Protein AF-A0A4Q3VWW4-F1 (afdb_monomer_lite)

Foldseek 3Di:
DLCVVCCPPPCVVPVVLVVVLVVLLVVLLVVLLVLLVPDDPVRSVVVNVVSLVVSLVVNVVSVHDNVVSVVSSVVSVVVSCVPHNVVSVVVVVVVVVVVVVVVVVVVVVVVVVVVVVVPPDDPDVNVVVVVVVVVVVVVVVVVVVVVVVVVVVVD

Structure (mmCIF, N/CA/C/O backbone):
data_AF-A0A4Q3VWW4-F1
#
_entry.id   AF-A0A4Q3VWW4-F1
#
loop_
_atom_site.group_PDB
_atom_site.id
_atom_site.type_symbol
_atom_site.label_atom_id
_atom_site.label_alt_id
_atom_site.label_comp_id
_atom_site.label_asym_id
_atom_site.label_entity_id
_atom_site.label_seq_id
_atom_site.pdbx_PDB_ins_code
_atom_site.Cartn_x
_atom_site.Cartn_y
_atom_site.Cartn_z
_atom_site.occupancy
_atom_site.B_iso_or_equiv
_atom_site.auth_seq_id
_atom_site.auth_comp_id
_atom_site.auth_asym_id
_atom_site.auth_atom_id
_atom_site.pdbx_PDB_model_num
ATOM 1 N N . MET A 1 1 ? -4.502 -11.092 9.246 1.00 44.44 1 MET A N 1
ATOM 2 C CA . MET A 1 1 ? -4.193 -11.397 10.665 1.00 44.44 1 MET A CA 1
ATOM 3 C C . MET A 1 1 ? -4.477 -10.247 11.645 1.00 44.44 1 MET A C 1
ATOM 5 O O . MET A 1 1 ? -4.640 -10.554 12.817 1.00 44.44 1 MET A O 1
ATOM 9 N N . ALA A 1 2 ? -4.641 -8.981 11.221 1.00 49.19 2 ALA A N 1
ATOM 10 C CA . ALA A 1 2 ? -4.904 -7.845 12.126 1.00 49.19 2 ALA A CA 1
ATOM 11 C C . ALA A 1 2 ? -6.168 -7.972 13.003 1.00 49.19 2 ALA A C 1
ATOM 13 O O . ALA A 1 2 ? -6.096 -7.691 14.193 1.00 49.19 2 ALA A O 1
ATOM 14 N N . ARG A 1 3 ? -7.295 -8.487 12.472 1.00 55.72 3 ARG A N 1
ATOM 15 C CA . ARG A 1 3 ? -8.543 -8.686 13.250 1.00 55.72 3 ARG A CA 1
ATOM 16 C C . ARG A 1 3 ? -8.339 -9.478 14.552 1.00 55.72 3 ARG A C 1
ATOM 18 O O . ARG A 1 3 ? -9.049 -9.235 15.518 1.00 55.72 3 ARG A O 1
ATOM 25 N N . LYS A 1 4 ? -7.371 -10.406 14.608 1.00 61.03 4 LYS A N 1
ATOM 26 C CA . LYS A 1 4 ? -7.136 -11.243 15.800 1.00 61.03 4 LYS A CA 1
ATOM 27 C C . LYS A 1 4 ? -6.555 -10.466 16.988 1.00 61.03 4 LYS A C 1
ATOM 29 O O . LYS A 1 4 ? -6.772 -10.891 18.117 1.00 61.03 4 LYS A O 1
ATOM 34 N N . LEU A 1 5 ? -5.833 -9.368 16.745 1.00 62.81 5 LEU A N 1
ATOM 35 C CA . LEU A 1 5 ? -5.163 -8.597 17.800 1.00 62.81 5 LEU A CA 1
ATOM 36 C C . LEU A 1 5 ? -6.155 -7.786 18.638 1.00 62.81 5 LEU A C 1
ATOM 38 O O . LEU A 1 5 ? -6.065 -7.786 19.860 1.00 62.81 5 LEU A O 1
ATOM 42 N N . TRP A 1 6 ? -7.144 -7.166 17.999 1.00 70.75 6 TRP A N 1
ATOM 43 C CA . TRP A 1 6 ? -8.093 -6.279 18.675 1.00 70.75 6 TRP A CA 1
ATOM 44 C C . TRP A 1 6 ? -9.469 -6.905 18.929 1.00 70.75 6 TRP A C 1
ATOM 46 O O . TRP A 1 6 ? -10.210 -6.386 19.753 1.00 70.75 6 TRP A O 1
ATOM 56 N N . ALA A 1 7 ? -9.788 -8.073 18.355 1.00 64.12 7 ALA A N 1
ATOM 57 C CA . ALA A 1 7 ? -11.017 -8.818 18.677 1.00 64.12 7 ALA A CA 1
ATOM 58 C C . ALA A 1 7 ? -11.136 -9.243 20.158 1.00 64.12 7 ALA A C 1
ATOM 60 O O . ALA A 1 7 ? -12.207 -9.645 20.601 1.00 64.12 7 ALA A O 1
ATOM 61 N N . ARG A 1 8 ? -10.044 -9.175 20.932 1.00 68.81 8 ARG A N 1
ATOM 62 C CA . ARG A 1 8 ? -10.036 -9.450 22.380 1.00 68.81 8 ARG A CA 1
ATOM 63 C C . ARG A 1 8 ? -10.258 -8.201 23.238 1.00 68.81 8 ARG A C 1
ATOM 65 O O . ARG A 1 8 ? -10.358 -8.322 24.457 1.00 68.81 8 ARG A O 1
ATOM 72 N N . ALA A 1 9 ? -10.306 -7.017 22.631 1.00 77.69 9 ALA A N 1
ATOM 73 C CA . ALA A 1 9 ? -10.446 -5.771 23.363 1.00 77.69 9 ALA A CA 1
ATOM 74 C C . ALA A 1 9 ? -11.872 -5.610 23.932 1.00 77.69 9 ALA A C 1
ATOM 76 O O . ALA A 1 9 ? -12.835 -6.061 23.310 1.00 77.69 9 ALA A O 1
ATOM 77 N N . PRO A 1 10 ? -12.050 -4.937 25.086 1.00 78.50 10 PRO A N 1
ATOM 78 C CA . PRO A 1 10 ? -13.367 -4.770 25.707 1.00 78.50 10 PRO A CA 1
ATOM 79 C C . PRO A 1 10 ? -14.398 -4.088 24.797 1.00 78.50 10 PRO A C 1
ATOM 81 O O . PRO A 1 10 ? -15.561 -4.481 24.795 1.00 78.50 10 PRO A O 1
ATOM 84 N N . TRP A 1 11 ? -13.968 -3.114 23.988 1.00 82.62 11 TRP A N 1
ATOM 85 C CA . TRP A 1 11 ? -14.822 -2.419 23.019 1.00 82.62 11 TRP A CA 1
ATOM 86 C C . TRP A 1 11 ? -15.166 -3.274 21.795 1.00 82.62 11 TRP A C 1
ATOM 88 O O . TRP A 1 11 ? -16.162 -3.003 21.140 1.00 82.62 11 TRP A O 1
ATOM 98 N N . ALA A 1 12 ? -14.389 -4.321 21.494 1.00 82.44 12 ALA A N 1
ATOM 99 C CA . ALA A 1 12 ? -14.650 -5.205 20.359 1.00 82.44 12 ALA A CA 1
ATOM 100 C C . ALA A 1 12 ? -15.842 -6.151 20.597 1.00 82.44 12 ALA A C 1
ATOM 102 O O . ALA A 1 12 ? -16.262 -6.859 19.686 1.00 82.44 12 ALA A O 1
ATOM 103 N N . LYS A 1 13 ? -16.399 -6.156 21.818 1.00 84.56 13 LYS A N 1
ATOM 104 C CA . LYS A 1 13 ? -17.685 -6.794 22.135 1.00 84.56 13 LYS A CA 1
ATOM 105 C C . LYS A 1 13 ? -18.881 -6.000 21.603 1.00 84.56 13 LYS A C 1
ATOM 107 O O . LYS A 1 13 ? -19.967 -6.558 21.506 1.00 84.56 13 LYS A O 1
ATOM 112 N N . ASP A 1 14 ? -18.684 -4.720 21.291 1.00 87.44 14 ASP A N 1
ATOM 113 C CA . ASP A 1 14 ? -19.695 -3.850 20.703 1.00 87.44 14 ASP A CA 1
ATOM 114 C C . ASP A 1 14 ? -19.586 -3.905 19.165 1.00 87.44 14 ASP A C 1
ATOM 116 O O . ASP A 1 14 ? -18.614 -3.384 18.600 1.00 87.44 14 ASP A O 1
ATOM 120 N N . PRO A 1 15 ? -20.549 -4.537 18.468 1.00 86.12 15 PRO A N 1
ATOM 121 C CA . PRO A 1 15 ? -20.497 -4.677 17.018 1.00 86.12 15 PRO A CA 1
ATOM 122 C C . PRO A 1 15 ? -20.519 -3.323 16.299 1.00 86.12 15 PRO A C 1
ATOM 124 O O . PRO A 1 15 ? -19.809 -3.162 15.311 1.00 86.12 15 PRO A O 1
ATOM 127 N N . ALA A 1 16 ? -21.216 -2.313 16.832 1.00 88.12 16 ALA A N 1
ATOM 128 C CA . ALA A 1 16 ? -21.273 -0.992 16.208 1.00 88.12 16 ALA A CA 1
ATOM 129 C C . ALA A 1 16 ? -19.898 -0.299 16.213 1.00 88.12 16 ALA A C 1
ATOM 131 O O . ALA A 1 16 ? -19.506 0.353 15.239 1.00 88.12 16 ALA A O 1
ATOM 132 N N . LYS A 1 17 ? -19.115 -0.484 17.285 1.00 86.56 17 LYS A N 1
ATOM 133 C CA . LYS A 1 17 ? -17.733 0.016 17.349 1.00 86.56 17 LYS A CA 1
ATOM 134 C C . LYS A 1 17 ? -16.812 -0.734 16.402 1.00 86.56 17 LYS A C 1
ATOM 136 O O . LYS A 1 17 ? -15.993 -0.111 15.732 1.00 86.56 17 LYS A O 1
ATOM 141 N N . VAL A 1 18 ? -16.945 -2.057 16.322 1.00 88.38 18 VAL A N 1
ATOM 142 C CA . VAL A 1 18 ? -16.167 -2.866 15.375 1.00 88.38 18 VAL A CA 1
ATOM 143 C C . VAL A 1 18 ? -16.436 -2.421 13.939 1.00 88.38 18 VAL A C 1
ATOM 145 O O . VAL A 1 18 ? -15.480 -2.234 13.185 1.00 88.38 18 VAL A O 1
ATOM 148 N N . ASP A 1 19 ? -17.696 -2.191 13.580 1.00 89.00 19 ASP A N 1
ATOM 149 C CA . ASP A 1 19 ? -18.083 -1.718 12.250 1.00 89.00 19 ASP A CA 1
ATOM 150 C C . ASP A 1 19 ? -17.538 -0.316 11.969 1.00 89.00 19 ASP A C 1
ATOM 152 O O . ASP A 1 19 ? -16.974 -0.075 10.901 1.00 89.00 19 ASP A O 1
ATOM 156 N N . THR A 1 20 ? -17.591 0.583 12.955 1.00 90.88 20 THR A N 1
ATOM 157 C CA . THR A 1 20 ? -17.001 1.927 12.852 1.00 90.88 20 THR A CA 1
ATOM 158 C C . THR A 1 20 ? -15.499 1.858 12.577 1.00 90.88 20 THR A C 1
ATOM 160 O O . THR A 1 20 ? -15.006 2.493 11.643 1.00 90.88 20 THR A O 1
ATOM 163 N N . VAL A 1 21 ? -14.759 1.038 13.331 1.00 90.44 21 VAL A N 1
ATOM 164 C CA . VAL A 1 21 ? -13.316 0.851 13.123 1.00 90.44 21 VAL A CA 1
ATOM 165 C C . VAL A 1 21 ? -13.034 0.254 11.743 1.00 90.44 21 VAL A C 1
ATOM 167 O O . VAL A 1 21 ? -12.128 0.716 11.052 1.00 90.44 21 VAL A O 1
ATOM 170 N N . GLN A 1 22 ? -13.813 -0.736 11.300 1.00 90.19 22 GLN A N 1
ATOM 171 C CA . GLN A 1 22 ? -13.656 -1.325 9.967 1.00 90.19 22 GLN A CA 1
ATOM 172 C C . GLN A 1 22 ? -13.920 -0.313 8.851 1.00 90.19 22 GLN A C 1
ATOM 174 O O . GLN A 1 22 ? -13.139 -0.242 7.903 1.00 90.19 22 GLN A O 1
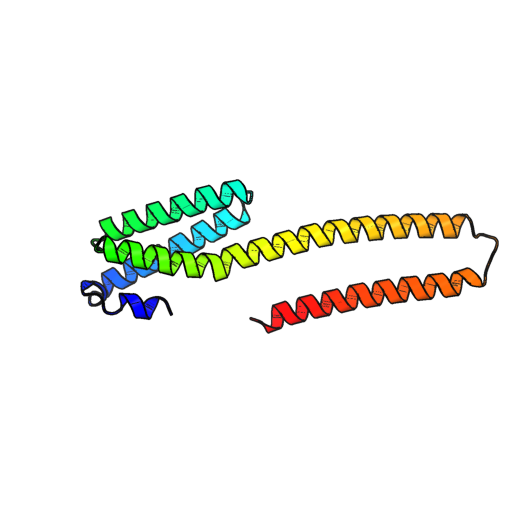ATOM 179 N N . MET A 1 23 ? -14.964 0.503 8.988 1.00 93.19 23 MET A N 1
ATOM 180 C CA . MET A 1 23 ? -15.262 1.594 8.066 1.00 93.19 23 MET A CA 1
ATOM 181 C C . MET A 1 23 ? -14.103 2.597 8.016 1.00 93.19 23 MET A C 1
ATOM 183 O O . MET A 1 23 ? -13.665 2.971 6.930 1.00 93.19 23 MET A O 1
ATOM 187 N N . ARG A 1 24 ? -13.544 2.992 9.168 1.00 93.38 24 ARG A N 1
ATOM 188 C CA . ARG A 1 24 ? -12.386 3.902 9.217 1.00 93.38 24 ARG A CA 1
ATOM 189 C C . ARG A 1 24 ? -11.148 3.313 8.552 1.00 93.38 2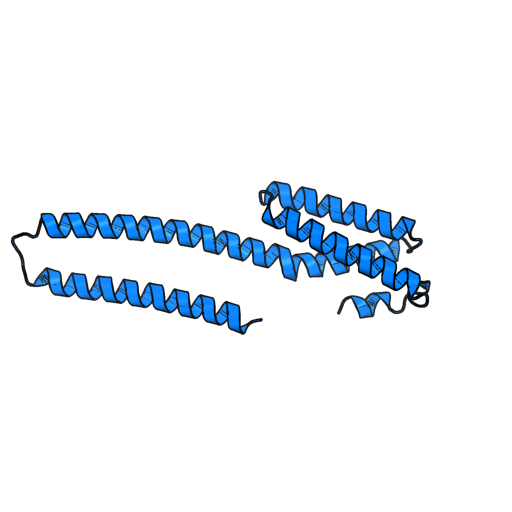4 ARG A C 1
ATOM 191 O O . ARG A 1 24 ? -10.450 4.029 7.841 1.00 93.38 24 ARG A O 1
ATOM 198 N N . ILE A 1 25 ? -10.889 2.019 8.749 1.00 93.06 25 ILE A N 1
ATOM 199 C CA . ILE A 1 25 ? -9.791 1.317 8.073 1.00 93.06 25 ILE A CA 1
ATOM 200 C C . ILE A 1 25 ? -10.019 1.318 6.559 1.00 93.06 25 ILE A C 1
ATOM 202 O O . ILE A 1 25 ? -9.091 1.623 5.817 1.00 93.06 25 ILE A O 1
ATOM 206 N N . ALA A 1 26 ? -11.234 1.019 6.094 1.00 91.12 26 ALA A N 1
ATOM 207 C CA . ALA A 1 26 ? -11.553 1.017 4.667 1.00 91.12 26 ALA A CA 1
ATOM 208 C C . ALA A 1 26 ? -11.345 2.402 4.029 1.00 91.12 26 ALA A C 1
ATOM 210 O O . ALA A 1 26 ? -10.716 2.504 2.977 1.00 91.12 26 ALA A O 1
ATOM 211 N N . LEU A 1 27 ? -11.795 3.466 4.702 1.00 94.88 27 LEU A N 1
ATOM 212 C CA . LEU A 1 27 ? -11.579 4.847 4.263 1.00 94.88 27 LEU A CA 1
ATOM 213 C C . LEU A 1 27 ? -10.091 5.215 4.225 1.00 94.88 27 LEU A C 1
ATOM 215 O O . LEU A 1 27 ? -9.635 5.815 3.255 1.00 94.88 27 LEU A O 1
ATOM 219 N N . LEU A 1 28 ? -9.321 4.835 5.250 1.00 95.12 28 LEU A N 1
ATOM 220 C CA . LEU A 1 28 ? -7.877 5.068 5.281 1.00 95.12 28 LEU A CA 1
ATOM 221 C C . LEU A 1 28 ? -7.169 4.350 4.126 1.00 95.12 28 LEU A C 1
ATOM 223 O O . LEU A 1 28 ? -6.305 4.933 3.479 1.00 95.12 28 LEU A O 1
ATOM 227 N N . VAL A 1 29 ? -7.531 3.093 3.869 1.00 92.62 29 VAL A N 1
ATOM 228 C CA . VAL A 1 29 ? -6.957 2.287 2.785 1.00 92.62 29 VAL A CA 1
ATOM 229 C C . VAL A 1 29 ? -7.186 2.954 1.429 1.00 92.62 29 VAL A C 1
ATOM 231 O O . VAL A 1 29 ? -6.240 3.064 0.650 1.00 92.62 29 VAL A O 1
ATOM 234 N N . ASP A 1 30 ? -8.403 3.432 1.162 1.00 93.62 30 ASP A N 1
ATOM 235 C CA . ASP A 1 30 ? -8.722 4.137 -0.084 1.00 93.62 30 ASP A CA 1
ATOM 236 C C . ASP A 1 30 ? -7.935 5.451 -0.211 1.00 93.62 30 ASP A C 1
ATOM 238 O O . ASP A 1 30 ? -7.280 5.691 -1.226 1.00 93.62 30 ASP A O 1
ATOM 242 N N . GLN A 1 31 ? -7.890 6.256 0.855 1.00 94.56 31 GLN A N 1
ATOM 243 C CA . GLN A 1 31 ? -7.129 7.509 0.876 1.00 94.56 31 GLN A CA 1
ATOM 244 C C . GLN A 1 31 ? -5.635 7.280 0.631 1.00 94.56 31 GLN A C 1
ATOM 246 O O . GLN A 1 31 ? -5.037 7.963 -0.199 1.00 94.56 31 GLN A O 1
ATOM 251 N N . VAL A 1 32 ? -5.029 6.290 1.296 1.00 92.94 32 VAL A N 1
ATOM 252 C CA . VAL A 1 32 ? -3.615 5.960 1.085 1.00 92.94 32 VAL A CA 1
ATOM 253 C C . VAL A 1 32 ? -3.381 5.460 -0.338 1.00 92.94 32 VAL A C 1
ATOM 255 O O . VAL A 1 32 ? -2.441 5.914 -0.984 1.00 92.94 32 VAL A O 1
ATOM 258 N N . ALA A 1 33 ? -4.238 4.584 -0.867 1.00 89.44 33 ALA A N 1
ATOM 259 C CA . ALA A 1 33 ? -4.102 4.100 -2.238 1.00 89.44 33 ALA A CA 1
ATOM 260 C C . ALA A 1 33 ? -4.160 5.242 -3.265 1.00 89.44 33 ALA A C 1
ATOM 262 O O . ALA A 1 33 ? -3.366 5.259 -4.207 1.00 89.44 33 ALA A O 1
ATOM 263 N N . GLN A 1 34 ? -5.065 6.206 -3.083 1.00 92.94 34 GLN A N 1
ATOM 264 C CA . GLN A 1 34 ? -5.173 7.380 -3.949 1.00 92.94 34 GLN A CA 1
ATOM 265 C C . GLN A 1 34 ? -3.936 8.278 -3.841 1.00 92.94 34 GLN A C 1
ATOM 267 O O . GLN A 1 34 ? -3.337 8.619 -4.863 1.00 92.94 34 GLN A O 1
ATOM 272 N N . THR A 1 35 ? -3.501 8.604 -2.621 1.00 93.06 35 THR A N 1
ATOM 273 C CA . THR A 1 35 ? -2.293 9.406 -2.388 1.00 93.06 35 THR A CA 1
ATOM 274 C C . THR A 1 35 ? -1.062 8.739 -2.998 1.00 93.06 35 THR A C 1
ATOM 276 O O . THR A 1 35 ? -0.328 9.375 -3.752 1.00 93.06 35 THR A O 1
ATOM 279 N N . SER A 1 36 ? -0.856 7.443 -2.754 1.00 88.81 36 SER A N 1
ATOM 280 C CA . SER A 1 36 ? 0.301 6.712 -3.271 1.00 88.81 36 SER A CA 1
ATOM 281 C C . SER A 1 36 ? 0.303 6.570 -4.793 1.00 88.81 36 SER A C 1
ATOM 283 O O . SER A 1 36 ? 1.374 6.407 -5.367 1.00 88.81 36 SER A O 1
ATOM 285 N N . ARG A 1 37 ? -0.849 6.638 -5.472 1.00 86.44 37 ARG A N 1
ATOM 286 C CA . ARG A 1 37 ? -0.911 6.612 -6.945 1.00 86.44 37 ARG A CA 1
ATOM 287 C C . ARG A 1 37 ? -0.652 7.978 -7.574 1.00 86.44 37 ARG A C 1
ATOM 289 O O . ARG A 1 37 ? 0.017 8.040 -8.601 1.00 86.44 37 ARG A O 1
ATOM 296 N N . ASN A 1 38 ? -1.169 9.042 -6.965 1.00 88.06 38 ASN A N 1
ATOM 297 C CA . ASN A 1 38 ? -1.243 10.360 -7.598 1.00 88.06 38 ASN A CA 1
ATOM 298 C C . ASN A 1 38 ? -0.089 11.294 -7.212 1.00 88.06 38 ASN A C 1
ATOM 300 O O . ASN A 1 38 ? 0.222 12.217 -7.961 1.00 88.06 38 ASN A O 1
ATOM 304 N N . ALA A 1 39 ? 0.537 11.079 -6.055 1.00 86.94 39 ALA A N 1
ATOM 305 C CA . ALA A 1 39 ? 1.618 11.922 -5.558 1.00 86.94 39 ALA A CA 1
ATOM 306 C C . ALA A 1 39 ? 3.005 11.368 -5.931 1.00 86.94 39 ALA A C 1
ATOM 308 O O . ALA A 1 39 ? 3.186 10.158 -6.126 1.00 86.94 39 ALA A O 1
ATOM 309 N N . SER A 1 40 ? 4.002 12.258 -6.000 1.00 83.75 40 SER A N 1
ATOM 310 C CA . SER A 1 40 ? 5.409 11.848 -6.097 1.00 83.75 40 SER A CA 1
ATOM 311 C C . SER A 1 40 ? 5.808 11.047 -4.847 1.00 83.75 40 SER A C 1
ATOM 313 O O . SER A 1 40 ? 5.189 11.238 -3.803 1.00 83.75 40 SER A O 1
ATOM 315 N N . PRO A 1 41 ? 6.818 10.160 -4.901 1.00 81.06 41 PRO A N 1
ATOM 316 C CA . PRO A 1 41 ? 7.176 9.307 -3.761 1.00 81.06 41 PRO A CA 1
ATOM 317 C C . PRO A 1 41 ? 7.397 10.087 -2.454 1.00 81.06 41 PRO A C 1
ATOM 319 O O . PRO A 1 41 ? 6.776 9.786 -1.440 1.00 81.06 41 PRO A O 1
ATOM 322 N N . GLU A 1 42 ? 8.185 11.163 -2.513 1.00 81.25 42 GLU A N 1
ATOM 323 C CA . GLU A 1 42 ? 8.513 11.999 -1.350 1.00 81.25 42 GLU A CA 1
ATOM 324 C C . GLU A 1 42 ? 7.281 12.702 -0.760 1.00 81.25 42 GLU A C 1
ATOM 326 O O . GLU A 1 42 ? 7.114 12.785 0.457 1.00 81.25 42 GLU A O 1
ATOM 331 N N . THR A 1 43 ? 6.379 13.187 -1.619 1.00 87.69 43 THR A N 1
ATOM 332 C CA . THR A 1 43 ? 5.151 13.857 -1.165 1.00 87.69 43 THR A CA 1
ATOM 333 C C . THR A 1 43 ? 4.101 12.859 -0.682 1.00 87.69 43 THR A C 1
ATOM 335 O O . THR A 1 43 ? 3.360 13.158 0.258 1.00 87.69 43 THR A O 1
ATOM 338 N N . ALA A 1 44 ? 4.063 11.663 -1.274 1.00 87.94 44 ALA A N 1
ATOM 339 C CA . ALA A 1 44 ? 3.176 10.581 -0.879 1.00 87.94 44 ALA A CA 1
ATOM 340 C C . ALA A 1 44 ? 3.476 10.117 0.550 1.00 87.94 44 ALA A C 1
ATOM 342 O O . ALA A 1 44 ? 2.547 10.001 1.343 1.00 87.94 44 ALA A O 1
ATOM 343 N N . ASP A 1 45 ? 4.743 9.915 0.913 1.00 87.12 45 ASP A N 1
ATOM 344 C CA . ASP A 1 45 ? 5.118 9.423 2.246 1.00 87.12 45 ASP A CA 1
ATOM 345 C C . ASP A 1 45 ? 4.737 10.394 3.370 1.00 87.12 45 ASP A C 1
ATOM 347 O O . ASP A 1 45 ? 4.190 9.986 4.405 1.00 87.12 45 ASP A O 1
ATOM 351 N N . ALA A 1 46 ? 4.956 11.693 3.152 1.00 89.38 46 ALA A N 1
ATOM 352 C CA . ALA A 1 46 ? 4.564 12.730 4.102 1.00 89.38 46 ALA A CA 1
ATOM 353 C C . ALA A 1 46 ? 3.036 12.782 4.284 1.00 89.38 46 ALA A C 1
ATOM 355 O O . ALA A 1 46 ? 2.540 12.810 5.413 1.00 89.38 46 ALA A O 1
ATOM 356 N N . GLN A 1 47 ? 2.276 12.743 3.184 1.00 92.69 47 GLN A N 1
ATOM 357 C CA . GLN A 1 47 ? 0.811 12.763 3.227 1.00 92.69 47 GLN A CA 1
ATOM 358 C C . GLN A 1 47 ? 0.234 11.488 3.851 1.00 92.69 47 GLN A C 1
ATOM 360 O O . GLN A 1 47 ? -0.665 11.562 4.687 1.00 92.69 47 GLN A O 1
ATOM 365 N N . VAL A 1 48 ? 0.776 10.317 3.508 1.00 93.31 48 VAL A N 1
ATOM 366 C CA . VAL A 1 48 ? 0.360 9.031 4.083 1.00 93.31 48 VAL A CA 1
ATOM 367 C C . VAL A 1 48 ? 0.603 9.007 5.592 1.00 93.31 48 VAL A C 1
ATOM 369 O O . VAL A 1 48 ? -0.264 8.560 6.343 1.00 93.31 48 VAL A O 1
ATOM 372 N N . SER A 1 49 ? 1.726 9.552 6.063 1.00 93.50 49 SER A N 1
ATOM 373 C CA . SER A 1 49 ? 2.001 9.674 7.501 1.00 93.50 49 SER A CA 1
ATOM 374 C C . SER A 1 49 ? 0.937 10.515 8.218 1.00 93.50 49 SER A C 1
ATOM 376 O O . SER A 1 49 ? 0.389 10.077 9.230 1.00 93.50 49 SER A O 1
ATOM 378 N N . GLN A 1 50 ? 0.546 11.657 7.641 1.00 95.12 50 GLN A N 1
ATOM 379 C CA . GLN A 1 50 ? -0.530 12.498 8.183 1.00 95.12 50 GLN A CA 1
ATOM 380 C C . GLN A 1 50 ? -1.897 11.795 8.192 1.00 95.12 50 GLN A C 1
ATOM 382 O O . GLN A 1 50 ? -2.697 12.010 9.108 1.00 95.12 50 GLN A O 1
ATOM 387 N N . LEU A 1 51 ? -2.185 10.951 7.193 1.00 96.00 51 LEU A N 1
ATOM 388 C CA . LEU A 1 51 ? -3.411 10.147 7.159 1.00 96.00 51 LEU A CA 1
ATOM 389 C C . LEU A 1 51 ? -3.460 9.149 8.324 1.00 96.00 51 LEU A C 1
ATOM 391 O O . LEU A 1 51 ? -4.503 9.018 8.965 1.00 96.00 51 LEU A O 1
ATOM 395 N N . PHE A 1 52 ? -2.337 8.504 8.653 1.00 96.44 52 PHE A N 1
ATOM 396 C CA . PHE A 1 52 ? -2.250 7.610 9.812 1.00 96.44 52 PHE A CA 1
ATOM 397 C C . PHE A 1 52 ? -2.441 8.341 11.145 1.00 96.44 52 PHE A C 1
ATOM 399 O O . PHE A 1 52 ? -3.144 7.831 12.019 1.00 96.44 52 PHE A O 1
ATOM 406 N N . ASP A 1 53 ? -1.875 9.538 11.296 1.00 96.06 53 ASP A N 1
ATOM 407 C CA . ASP A 1 53 ? -2.049 10.338 12.515 1.00 96.06 53 ASP A CA 1
ATOM 408 C C . ASP A 1 53 ? -3.501 10.811 12.676 1.00 96.06 53 ASP A C 1
ATOM 410 O O . ASP A 1 53 ? -4.058 10.821 13.777 1.00 96.06 53 ASP A O 1
ATOM 414 N N . ARG A 1 54 ? -4.159 11.171 11.565 1.00 96.81 54 ARG A N 1
ATOM 415 C CA . ARG A 1 54 ? -5.589 11.503 11.561 1.00 96.81 54 ARG A CA 1
ATOM 416 C C . ARG A 1 54 ? -6.439 10.291 11.928 1.00 96.81 54 ARG A C 1
ATOM 418 O O . ARG A 1 54 ? -7.371 10.430 12.715 1.00 96.81 54 ARG A O 1
ATOM 425 N N . PHE A 1 55 ? -6.123 9.127 11.371 1.00 96.75 55 PHE A N 1
ATOM 426 C CA . PHE A 1 55 ? -6.817 7.878 11.666 1.00 96.75 55 PHE A CA 1
ATOM 427 C C . PHE A 1 55 ? -6.748 7.529 13.157 1.00 96.75 55 PHE A C 1
ATOM 429 O O . PHE A 1 55 ? -7.779 7.252 13.763 1.00 96.75 55 PHE A O 1
ATOM 436 N N . GLU A 1 56 ? -5.575 7.629 13.782 1.00 96.00 56 GLU A N 1
ATOM 437 C CA . GLU A 1 56 ? -5.428 7.397 15.223 1.00 96.00 56 GLU A CA 1
ATOM 438 C C . GLU A 1 56 ? -6.280 8.354 16.064 1.00 96.00 56 GLU A C 1
ATOM 440 O O . GLU A 1 56 ? -7.013 7.909 16.947 1.00 96.00 56 GLU A O 1
ATOM 445 N N . LYS A 1 57 ? -6.260 9.656 15.753 1.00 96.06 57 LYS A N 1
ATOM 446 C CA . LYS A 1 57 ? -7.100 10.651 16.444 1.00 96.06 57 LYS A CA 1
ATOM 447 C C . LYS A 1 57 ? -8.595 10.363 16.290 1.00 96.06 57 LYS A C 1
ATOM 449 O O . LYS A 1 57 ? -9.370 10.559 17.227 1.00 96.06 57 LYS A O 1
ATOM 454 N N . GLN A 1 58 ? -9.010 9.895 15.115 1.00 95.44 58 GLN A N 1
ATOM 455 C CA . GLN A 1 58 ? -10.394 9.504 14.860 1.00 95.44 58 GLN A CA 1
ATOM 456 C C . GLN A 1 58 ? -10.801 8.288 15.698 1.00 95.44 58 GLN A C 1
ATOM 458 O O . GLN A 1 58 ? -11.856 8.325 16.322 1.00 95.44 58 GLN A O 1
ATOM 463 N N . LEU A 1 59 ? -9.947 7.264 15.795 1.00 93.69 59 LEU A N 1
ATOM 464 C CA . LEU A 1 59 ? -10.199 6.112 16.667 1.00 93.69 59 LEU A CA 1
ATOM 465 C C . LEU A 1 59 ? -10.346 6.530 18.135 1.00 93.69 59 LEU A C 1
ATOM 467 O O . LEU A 1 59 ? -11.253 6.065 18.823 1.00 93.69 59 LEU A O 1
ATOM 471 N N . GLN A 1 60 ? -9.492 7.437 18.613 1.00 94.00 60 GLN A N 1
ATOM 472 C CA . GLN A 1 60 ? -9.583 7.958 19.980 1.00 94.00 60 GLN A CA 1
ATOM 473 C C . GLN A 1 60 ? -10.899 8.714 20.220 1.00 94.00 60 GLN A C 1
ATOM 475 O O . GLN A 1 60 ? -11.516 8.563 21.272 1.00 94.00 60 GLN A O 1
ATOM 480 N N . THR A 1 61 ? -11.366 9.475 19.225 1.00 94.19 61 THR A N 1
ATOM 481 C CA . THR A 1 61 ? -12.647 10.203 19.282 1.00 94.19 61 THR A CA 1
ATOM 482 C C . THR A 1 61 ? -13.842 9.246 19.332 1.00 94.19 61 THR A C 1
ATOM 484 O O . THR A 1 61 ? -14.813 9.513 20.035 1.00 94.19 61 THR A O 1
ATOM 487 N N . ASP A 1 62 ? -13.744 8.092 18.670 1.00 89.81 62 ASP A N 1
ATOM 488 C CA . ASP A 1 62 ? -14.756 7.027 18.715 1.00 89.81 62 ASP A CA 1
ATOM 489 C C . ASP A 1 62 ? -14.716 6.212 20.033 1.00 89.81 62 ASP A C 1
ATOM 491 O O . ASP A 1 62 ? -15.419 5.208 20.200 1.00 89.81 62 ASP A O 1
ATOM 495 N N . GLY A 1 63 ? -13.890 6.631 20.996 1.00 90.25 63 GLY A N 1
ATOM 496 C CA . GLY A 1 63 ? -13.782 6.017 22.316 1.00 90.25 63 GLY A CA 1
ATOM 497 C C . GLY A 1 63 ? -12.920 4.756 22.344 1.00 90.25 63 GLY A C 1
ATOM 498 O O . GLY A 1 63 ? -13.112 3.913 23.226 1.00 90.25 63 GLY A O 1
ATOM 499 N N . ILE A 1 64 ? -11.997 4.600 21.389 1.00 90.38 64 ILE A N 1
ATOM 500 C CA . ILE A 1 64 ? -10.951 3.574 21.444 1.00 90.38 64 ILE A CA 1
ATOM 501 C C . ILE A 1 64 ? -9.816 4.071 22.357 1.00 90.38 64 ILE A C 1
ATOM 503 O O . ILE A 1 64 ? -9.327 5.186 22.163 1.00 90.38 64 ILE A O 1
ATOM 507 N N . PRO A 1 65 ? -9.362 3.268 23.339 1.00 91.56 65 PRO A N 1
ATOM 508 C CA . PRO A 1 65 ? -8.221 3.619 24.183 1.00 91.56 65 PRO A CA 1
ATOM 509 C C . PRO A 1 65 ? -6.968 3.960 23.366 1.00 91.56 65 PRO A C 1
ATOM 511 O O . PRO A 1 65 ? -6.707 3.333 22.341 1.00 91.56 65 PRO A O 1
ATOM 514 N N . SER A 1 66 ? -6.185 4.942 23.820 1.00 91.62 66 SER A N 1
ATOM 515 C CA . SER A 1 66 ? -5.027 5.472 23.077 1.00 91.62 66 SER A CA 1
ATOM 516 C C . SER A 1 66 ? -3.991 4.396 22.725 1.00 91.62 66 SER A C 1
ATOM 518 O O . SER A 1 66 ? -3.546 4.302 21.583 1.00 91.62 66 SER A O 1
ATOM 520 N N . ASP A 1 67 ? -3.679 3.517 23.677 1.00 90.62 67 ASP A N 1
ATOM 521 C CA . ASP A 1 67 ? -2.785 2.371 23.494 1.00 90.62 67 ASP A CA 1
ATOM 522 C C . ASP A 1 67 ? -3.281 1.418 22.396 1.00 90.62 67 ASP A C 1
ATOM 524 O O . ASP A 1 67 ? -2.503 0.925 21.579 1.00 90.62 67 ASP A O 1
ATOM 528 N N . GLN A 1 68 ? -4.592 1.193 22.333 1.00 89.31 68 GLN A N 1
ATOM 529 C CA . GLN A 1 68 ? -5.212 0.318 21.343 1.00 89.31 68 GLN A CA 1
ATOM 530 C C . GLN A 1 68 ? -5.352 1.002 19.982 1.00 89.31 68 GLN A C 1
ATOM 532 O O . GLN A 1 68 ? -5.128 0.359 18.959 1.00 89.31 68 GLN A O 1
ATOM 537 N N . ALA A 1 69 ? -5.656 2.300 19.946 1.00 91.69 69 ALA A N 1
ATOM 538 C CA . ALA A 1 69 ? -5.664 3.093 18.721 1.00 91.69 69 ALA A CA 1
ATOM 539 C C . ALA A 1 69 ? -4.277 3.092 18.059 1.00 91.69 69 ALA A C 1
ATOM 541 O O . ALA A 1 69 ? -4.175 2.863 16.851 1.00 91.69 69 ALA A O 1
ATOM 542 N N . LEU A 1 70 ? -3.213 3.236 18.856 1.00 92.56 70 LEU A N 1
ATOM 543 C CA . LEU A 1 70 ? -1.830 3.122 18.399 1.00 92.56 70 LEU A CA 1
ATOM 544 C C . LEU A 1 70 ? -1.531 1.724 17.834 1.00 92.56 70 LEU A C 1
ATOM 546 O O . LEU A 1 70 ? -0.982 1.605 16.740 1.00 92.56 70 LEU A O 1
ATOM 550 N N . GLN A 1 71 ? -1.937 0.655 18.527 1.00 90.25 71 GLN A N 1
ATOM 551 C CA . GLN A 1 71 ? -1.755 -0.719 18.037 1.00 90.25 71 GLN A CA 1
ATOM 552 C C . GLN A 1 71 ? -2.497 -0.978 16.719 1.00 90.25 71 GLN A C 1
ATOM 554 O O . GLN A 1 71 ? -1.951 -1.622 15.818 1.00 90.25 71 GLN A O 1
ATOM 559 N N . ILE A 1 72 ? -3.727 -0.472 16.580 1.00 90.69 72 ILE A N 1
ATOM 560 C CA . ILE A 1 72 ? -4.490 -0.572 15.331 1.00 90.69 72 ILE A CA 1
ATOM 561 C C . ILE A 1 72 ? -3.775 0.214 14.231 1.00 90.69 72 ILE A C 1
ATOM 563 O O . ILE A 1 72 ? -3.593 -0.331 13.143 1.00 90.69 72 ILE A O 1
ATOM 567 N N . LYS A 1 73 ? -3.317 1.444 14.509 1.00 93.19 73 LYS A N 1
ATOM 568 C CA . LYS A 1 73 ? -2.546 2.261 13.561 1.00 93.19 73 LYS A CA 1
ATOM 569 C C . LYS A 1 73 ? -1.326 1.504 13.050 1.00 93.19 73 LYS A C 1
ATOM 571 O O . LYS A 1 73 ? -1.190 1.361 11.840 1.00 93.19 73 LYS A O 1
ATOM 576 N N . GLU A 1 74 ? -0.473 0.985 13.931 1.00 93.25 74 GLU A N 1
ATOM 577 C CA . GLU A 1 74 ? 0.747 0.281 13.513 1.00 93.25 74 GLU A CA 1
ATOM 578 C C . GLU A 1 74 ? 0.438 -1.025 12.769 1.00 93.25 74 GLU A C 1
ATOM 580 O O . GLU A 1 7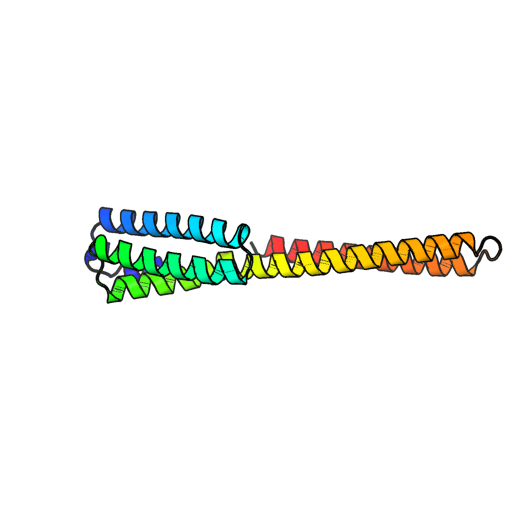4 ? 1.076 -1.342 11.763 1.00 93.25 74 GLU A O 1
ATOM 585 N N . SER A 1 75 ? -0.595 -1.760 13.196 1.00 90.94 75 SER A N 1
ATOM 586 C CA . SER A 1 75 ? -1.026 -2.973 12.498 1.00 90.94 75 SER A CA 1
ATOM 587 C C . SER A 1 75 ? -1.513 -2.670 11.079 1.00 90.94 75 SER A C 1
ATOM 589 O O . SER A 1 75 ? -1.079 -3.318 10.123 1.00 90.94 75 SER A O 1
ATOM 591 N N . VAL A 1 76 ? -2.380 -1.668 10.925 1.00 91.62 76 VAL A N 1
ATOM 592 C CA . VAL A 1 76 ? -2.917 -1.244 9.626 1.00 91.62 76 VAL A CA 1
ATOM 593 C C . VAL A 1 76 ? -1.813 -0.635 8.764 1.00 91.62 76 VAL A C 1
ATOM 595 O O . VAL A 1 76 ? -1.746 -0.936 7.575 1.00 91.62 76 VAL A O 1
ATOM 598 N N . ARG A 1 77 ? -0.886 0.130 9.351 1.00 92.88 77 ARG A N 1
ATOM 599 C CA . ARG A 1 77 ? 0.292 0.677 8.665 1.00 92.88 77 ARG A CA 1
ATOM 600 C C . ARG A 1 77 ? 1.157 -0.420 8.060 1.00 92.88 77 ARG A C 1
ATOM 602 O O . ARG A 1 77 ? 1.482 -0.343 6.878 1.00 92.88 77 ARG A O 1
ATOM 609 N N . GLY A 1 78 ? 1.474 -1.469 8.818 1.00 90.06 78 GLY A N 1
ATOM 610 C CA . GLY A 1 78 ? 2.226 -2.615 8.298 1.00 90.06 78 GLY A CA 1
ATOM 611 C C . GLY A 1 78 ? 1.508 -3.324 7.141 1.00 90.06 78 GLY A C 1
ATOM 612 O O . GLY A 1 78 ? 2.130 -3.696 6.141 1.00 90.06 78 GLY A O 1
ATOM 613 N N . GLN A 1 79 ? 0.183 -3.470 7.234 1.00 88.69 79 GLN A N 1
ATOM 614 C CA . GLN A 1 79 ? -0.620 -4.060 6.160 1.00 88.69 79 GLN A CA 1
ATOM 615 C C . GLN A 1 79 ? -0.658 -3.181 4.909 1.00 88.69 79 GLN A C 1
ATOM 617 O O . GLN A 1 79 ? -0.428 -3.677 3.812 1.00 88.69 79 GLN A O 1
ATOM 622 N N . ILE A 1 80 ? -0.899 -1.881 5.051 1.00 91.06 80 ILE A N 1
ATOM 623 C CA . ILE A 1 80 ? -0.927 -0.936 3.930 1.00 91.06 80 ILE A CA 1
ATOM 624 C C . ILE A 1 80 ? 0.445 -0.855 3.253 1.00 91.06 80 ILE A C 1
ATOM 626 O O . ILE A 1 80 ? 0.524 -0.903 2.026 1.00 91.06 80 ILE A O 1
ATOM 630 N N . ARG A 1 81 ? 1.537 -0.826 4.027 1.00 89.62 81 ARG A N 1
ATOM 631 C CA . ARG A 1 81 ? 2.896 -0.827 3.473 1.00 89.62 81 ARG A CA 1
ATOM 632 C C . ARG A 1 81 ? 3.140 -2.044 2.584 1.00 89.62 81 ARG A C 1
ATOM 634 O O . ARG A 1 81 ? 3.602 -1.903 1.458 1.00 89.62 81 ARG A O 1
ATOM 641 N N . SER A 1 82 ? 2.794 -3.230 3.081 1.00 88.06 82 SER A N 1
ATOM 642 C CA . SER A 1 82 ? 3.014 -4.493 2.364 1.00 88.06 82 SER A CA 1
ATOM 643 C C . SER A 1 82 ? 2.072 -4.717 1.179 1.00 88.06 82 SER A C 1
ATOM 645 O O . SER A 1 82 ? 2.465 -5.363 0.215 1.00 88.06 82 SER A O 1
ATOM 647 N N . THR A 1 83 ? 0.844 -4.196 1.227 1.00 86.50 83 THR A N 1
ATOM 648 C CA . THR A 1 83 ? -0.183 -4.473 0.204 1.00 86.50 83 THR A CA 1
ATOM 649 C C . THR A 1 83 ? -0.351 -3.369 -0.834 1.00 86.50 83 THR A C 1
ATOM 651 O O . THR A 1 83 ? -0.859 -3.641 -1.920 1.00 86.50 83 THR A O 1
ATOM 654 N N . ILE A 1 84 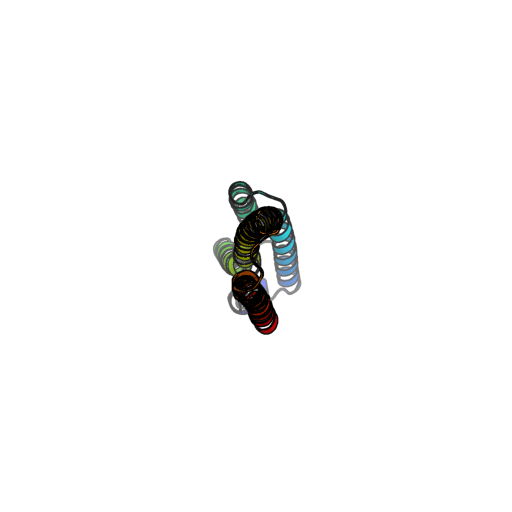? 0.057 -2.136 -0.522 1.00 88.00 84 ILE A N 1
ATOM 655 C CA . ILE A 1 84 ? -0.166 -0.964 -1.378 1.00 88.00 84 ILE A CA 1
ATOM 656 C C . ILE A 1 84 ? 1.152 -0.276 -1.716 1.00 88.00 84 ILE A C 1
ATOM 658 O O . ILE A 1 84 ? 1.469 -0.146 -2.896 1.00 88.00 84 ILE A O 1
ATOM 662 N N . GLN A 1 85 ? 1.919 0.156 -0.710 1.00 84.75 85 GLN A N 1
ATOM 663 C CA . GLN A 1 85 ? 3.089 1.012 -0.948 1.00 84.75 85 GLN A CA 1
ATOM 664 C C . GLN A 1 85 ? 4.220 0.259 -1.660 1.00 84.75 85 GLN A C 1
ATOM 666 O O . GLN A 1 85 ? 4.628 0.683 -2.737 1.00 84.75 85 GLN A O 1
ATOM 671 N N . LEU A 1 86 ? 4.654 -0.891 -1.126 1.00 85.94 86 LEU A N 1
ATOM 672 C CA . LEU A 1 86 ? 5.730 -1.685 -1.736 1.00 85.94 86 LEU A CA 1
ATOM 673 C C . LEU A 1 86 ? 5.396 -2.121 -3.177 1.00 85.94 86 LEU A C 1
ATOM 675 O O . LEU A 1 86 ? 6.206 -1.873 -4.066 1.00 85.94 86 LEU A O 1
ATOM 679 N N . PRO A 1 87 ? 4.197 -2.664 -3.478 1.00 87.44 87 PRO A N 1
ATOM 680 C CA . PRO A 1 87 ? 3.845 -2.977 -4.863 1.00 87.44 87 PRO A CA 1
ATOM 681 C C . PRO A 1 87 ? 3.845 -1.761 -5.799 1.00 87.44 87 PRO A C 1
ATOM 683 O O . PRO A 1 87 ? 4.175 -1.893 -6.975 1.00 87.44 87 PRO A O 1
ATOM 686 N N . LEU A 1 88 ? 3.464 -0.572 -5.317 1.00 86.75 88 LEU A N 1
ATOM 687 C CA . LEU A 1 88 ? 3.502 0.648 -6.129 1.00 86.75 88 LEU A CA 1
ATOM 688 C C . LEU A 1 88 ? 4.935 1.117 -6.400 1.00 86.75 88 LEU A C 1
ATOM 690 O O . LEU A 1 88 ? 5.214 1.589 -7.503 1.00 86.75 88 LEU A O 1
ATOM 694 N N . GLU A 1 89 ? 5.838 0.981 -5.430 1.00 86.56 89 GLU A N 1
ATOM 695 C CA . GLU A 1 89 ? 7.273 1.220 -5.620 1.00 86.56 89 GLU A CA 1
ATOM 696 C C . GLU A 1 89 ? 7.854 0.267 -6.672 1.00 86.56 89 GLU A C 1
ATOM 698 O O . GLU A 1 89 ? 8.507 0.724 -7.613 1.00 86.56 89 GLU A O 1
ATOM 703 N N . ASP A 1 90 ? 7.526 -1.025 -6.588 1.00 85.50 90 ASP A N 1
ATOM 704 C CA . ASP A 1 90 ? 7.950 -2.031 -7.566 1.00 85.50 90 ASP A CA 1
ATOM 705 C C . ASP A 1 90 ? 7.444 -1.694 -8.977 1.00 85.50 90 ASP A C 1
ATOM 707 O O . ASP A 1 90 ? 8.210 -1.713 -9.941 1.00 85.50 90 ASP A O 1
ATOM 711 N N . VAL A 1 91 ? 6.166 -1.321 -9.114 1.00 85.94 91 VAL A N 1
ATOM 712 C CA . VAL A 1 91 ? 5.581 -0.913 -10.405 1.00 85.94 91 VAL A CA 1
ATOM 713 C C . VAL A 1 91 ? 6.299 0.309 -10.979 1.00 85.94 91 VAL A C 1
ATOM 715 O O . VAL A 1 91 ? 6.579 0.348 -12.178 1.00 85.94 91 VAL A O 1
ATOM 718 N N . ARG A 1 92 ? 6.628 1.301 -10.146 1.00 85.56 92 ARG A N 1
ATOM 719 C CA . ARG A 1 92 ? 7.371 2.496 -10.576 1.00 85.56 92 ARG A CA 1
ATOM 720 C C . ARG A 1 92 ? 8.777 2.143 -11.047 1.00 85.56 92 ARG A C 1
ATOM 722 O O . ARG A 1 92 ? 9.198 2.631 -12.093 1.00 85.56 92 ARG A O 1
ATOM 729 N N . LEU A 1 93 ? 9.473 1.269 -10.322 1.00 88.44 93 LEU A N 1
ATOM 730 C CA . LEU A 1 93 ? 10.804 0.801 -10.699 1.00 88.44 93 LEU A CA 1
ATOM 731 C C . LEU A 1 93 ? 10.777 0.047 -12.033 1.00 88.44 93 LEU A C 1
ATOM 733 O O . LEU A 1 93 ? 11.612 0.297 -12.902 1.00 88.44 93 LEU A O 1
ATOM 737 N N . VAL A 1 94 ? 9.813 -0.860 -12.210 1.00 88.75 94 VAL A N 1
ATOM 738 C CA . VAL A 1 94 ? 9.642 -1.610 -13.462 1.00 88.75 94 VAL A CA 1
ATOM 739 C C . VAL A 1 94 ? 9.330 -0.664 -14.616 1.00 88.75 94 VAL A C 1
ATOM 741 O O . VAL A 1 94 ? 9.925 -0.806 -15.680 1.00 88.75 94 VAL A O 1
ATOM 744 N N . LYS A 1 95 ? 8.461 0.331 -14.406 1.00 85.50 95 LYS A N 1
ATOM 745 C CA . LYS A 1 95 ? 8.142 1.332 -15.428 1.00 85.50 95 LYS A CA 1
ATOM 746 C C . LYS A 1 95 ? 9.377 2.134 -15.847 1.00 85.50 95 LYS A C 1
ATOM 748 O O . LYS A 1 95 ? 9.639 2.245 -17.037 1.00 85.50 95 LYS A O 1
ATOM 753 N N . ALA A 1 96 ? 10.169 2.614 -14.889 1.00 88.19 96 ALA A N 1
ATOM 754 C CA . ALA A 1 96 ? 11.404 3.341 -15.185 1.00 88.19 96 ALA A CA 1
ATOM 755 C C . ALA A 1 96 ? 12.407 2.478 -15.973 1.00 88.19 96 ALA A C 1
ATOM 757 O O . ALA A 1 96 ? 13.040 2.948 -16.913 1.00 88.19 96 ALA A O 1
ATOM 758 N N . ARG A 1 97 ? 12.528 1.189 -15.629 1.00 89.31 97 ARG A N 1
ATOM 759 C CA . ARG A 1 97 ? 13.369 0.247 -16.385 1.00 89.31 97 ARG A CA 1
ATOM 760 C C . ARG A 1 97 ? 12.841 -0.008 -17.794 1.00 89.31 97 ARG A C 1
ATOM 762 O O . ARG A 1 97 ? 13.641 -0.117 -18.715 1.00 89.31 97 ARG A O 1
ATOM 769 N N . LEU A 1 98 ? 11.523 -0.106 -17.959 1.00 88.19 98 LEU A N 1
ATOM 770 C CA . LEU A 1 98 ? 10.897 -0.295 -19.264 1.00 88.19 98 LEU A CA 1
ATOM 771 C C . LEU A 1 98 ? 11.189 0.890 -20.189 1.00 88.19 98 LEU A C 1
ATOM 773 O O . LEU A 1 98 ? 11.607 0.671 -21.317 1.00 88.19 98 LEU A O 1
ATOM 777 N N . GLU A 1 99 ? 11.062 2.121 -19.691 1.00 89.44 99 GLU A N 1
ATOM 778 C CA . GLU A 1 99 ? 11.365 3.338 -20.457 1.00 89.44 99 GLU A CA 1
ATOM 779 C C . GLU A 1 99 ? 12.828 3.364 -20.944 1.00 89.44 99 GLU A C 1
ATOM 781 O O . GLU A 1 99 ? 13.094 3.725 -22.091 1.00 89.44 99 GLU A O 1
ATOM 786 N N . ILE A 1 100 ? 13.778 2.913 -20.114 1.00 90.25 100 ILE A N 1
ATOM 787 C CA . ILE A 1 100 ? 15.194 2.778 -20.505 1.00 90.25 100 ILE A CA 1
ATOM 788 C C . ILE A 1 100 ? 15.353 1.741 -21.623 1.00 90.25 100 ILE A C 1
ATOM 790 O O . ILE A 1 100 ? 15.963 2.025 -22.650 1.00 90.25 100 ILE A O 1
ATOM 794 N N . VAL A 1 101 ? 14.771 0.552 -21.451 1.00 87.81 101 VAL A N 1
ATOM 795 C CA . VAL A 1 101 ? 14.862 -0.535 -22.439 1.00 87.81 101 VAL A CA 1
ATOM 796 C C . VAL A 1 101 ? 14.189 -0.151 -23.761 1.00 87.81 101 VAL A C 1
ATOM 798 O O . VAL A 1 101 ? 14.662 -0.524 -24.833 1.00 87.81 101 VAL A O 1
ATOM 801 N N . GLU A 1 102 ? 13.090 0.599 -23.725 1.00 88.12 102 GLU A N 1
ATOM 802 C CA . GLU A 1 102 ? 12.433 1.129 -24.923 1.00 88.12 102 GLU A CA 1
ATOM 803 C C . GLU A 1 102 ? 13.321 2.144 -25.654 1.00 88.12 102 GLU A C 1
ATOM 805 O O . GLU A 1 102 ? 13.441 2.081 -26.881 1.00 88.12 102 GLU A O 1
ATOM 810 N N . ALA A 1 103 ? 13.997 3.033 -24.919 1.00 89.50 103 ALA A N 1
ATOM 811 C CA . ALA A 1 103 ? 14.948 3.980 -25.493 1.00 89.50 103 ALA A CA 1
ATOM 812 C C . ALA A 1 103 ? 16.149 3.270 -26.142 1.00 89.50 103 ALA A C 1
ATOM 814 O O . ALA A 1 103 ? 16.499 3.577 -27.284 1.00 89.50 103 ALA A O 1
ATOM 815 N N . GLU A 1 104 ? 16.729 2.276 -25.463 1.00 88.19 104 GLU A N 1
ATOM 816 C CA . GLU A 1 104 ? 17.824 1.458 -25.997 1.00 88.19 104 GLU A CA 1
ATOM 817 C C . GLU A 1 104 ? 17.397 0.684 -27.252 1.00 88.19 104 GLU A C 1
ATOM 819 O O . GLU A 1 104 ? 18.123 0.659 -28.245 1.00 88.19 104 GLU A O 1
ATOM 824 N N . ASN A 1 105 ? 16.193 0.103 -27.260 1.00 86.06 105 ASN A N 1
ATOM 825 C CA . ASN A 1 105 ? 15.656 -0.585 -28.438 1.00 86.06 105 ASN A CA 1
ATOM 826 C C . ASN A 1 105 ? 15.469 0.362 -29.629 1.00 86.06 105 ASN A C 1
ATOM 828 O O . ASN A 1 105 ? 15.785 -0.001 -30.765 1.00 86.06 105 ASN A O 1
ATOM 832 N N . LEU A 1 106 ? 14.966 1.577 -29.392 1.00 90.62 106 LEU A N 1
ATOM 833 C CA . LEU A 1 106 ? 14.838 2.594 -30.437 1.00 90.62 106 LEU A CA 1
ATOM 834 C C . LEU A 1 106 ? 16.206 2.999 -30.993 1.00 90.62 106 LEU A C 1
ATOM 836 O O . LEU A 1 106 ? 16.349 3.161 -32.207 1.00 90.62 106 LEU A O 1
ATOM 840 N N . GLU A 1 107 ? 17.214 3.134 -30.134 1.00 90.62 107 GLU A N 1
ATOM 841 C CA . GLU A 1 107 ? 18.581 3.423 -30.557 1.00 90.62 107 GLU A CA 1
ATOM 842 C C . GLU A 1 107 ? 19.184 2.271 -31.372 1.00 90.62 107 GLU A C 1
ATOM 844 O O . GLU A 1 107 ? 19.724 2.504 -32.455 1.00 90.62 107 GLU A O 1
ATOM 849 N N . MET A 1 108 ? 19.043 1.025 -30.913 1.00 82.81 108 MET A N 1
ATOM 850 C CA . MET A 1 108 ? 19.500 -0.157 -31.651 1.00 82.81 108 MET A CA 1
ATOM 851 C C . MET A 1 108 ? 18.827 -0.266 -33.018 1.00 82.81 108 MET A C 1
ATOM 853 O O . MET A 1 108 ? 19.498 -0.566 -34.005 1.00 82.81 108 MET A O 1
ATOM 857 N N . LYS A 1 109 ? 17.525 0.026 -33.103 1.00 84.69 109 LYS A N 1
ATOM 858 C CA . LYS A 1 109 ? 16.795 0.043 -34.373 1.00 84.69 109 LYS A CA 1
ATOM 859 C C . LYS A 1 109 ? 17.358 1.089 -35.338 1.00 84.69 109 LYS A C 1
ATOM 861 O O . LYS A 1 109 ? 17.605 0.759 -36.489 1.00 84.69 109 LYS A O 1
ATOM 866 N N . ARG A 1 110 ? 17.644 2.309 -34.867 1.00 86.38 110 ARG A N 1
ATOM 867 C CA . ARG A 1 110 ? 18.294 3.344 -35.696 1.00 86.38 110 ARG A CA 1
ATOM 868 C C . ARG A 1 110 ? 19.667 2.894 -36.194 1.00 86.38 110 ARG A C 1
ATOM 870 O O . ARG A 1 110 ? 19.954 3.026 -37.376 1.00 86.38 110 ARG A O 1
ATOM 877 N N . ARG A 1 111 ? 20.485 2.306 -35.314 1.00 83.75 111 ARG A N 1
ATOM 878 C CA . ARG A 1 111 ? 21.802 1.766 -35.689 1.00 83.75 111 ARG A CA 1
ATOM 879 C C . ARG A 1 111 ? 21.688 0.656 -36.739 1.00 83.75 111 ARG A C 1
ATOM 881 O O . ARG A 1 111 ? 22.518 0.601 -37.637 1.00 83.75 111 ARG A O 1
ATOM 888 N N . LEU A 1 112 ? 20.675 -0.210 -36.648 1.00 78.94 112 LEU A N 1
ATOM 889 C CA . LEU A 1 112 ? 20.404 -1.233 -37.664 1.00 78.94 112 LEU A CA 1
ATOM 890 C C . LEU A 1 112 ? 19.993 -0.620 -39.001 1.00 78.94 112 LEU A C 1
ATOM 892 O O . LEU A 1 112 ? 20.521 -1.043 -40.022 1.00 78.94 112 LEU A O 1
ATOM 896 N N . ASP A 1 113 ? 19.115 0.384 -38.998 1.00 79.94 113 ASP A N 1
ATOM 897 C CA . ASP A 1 113 ? 18.694 1.074 -40.222 1.00 79.94 113 ASP A CA 1
ATOM 898 C C . ASP A 1 113 ? 19.891 1.774 -40.907 1.00 79.94 113 ASP A C 1
ATOM 900 O O . ASP A 1 113 ? 20.014 1.759 -42.133 1.00 79.94 113 ASP A O 1
ATOM 904 N N . ASP A 1 114 ? 20.807 2.360 -40.129 1.00 82.38 114 ASP A N 1
ATOM 905 C CA . ASP A 1 114 ? 22.041 2.975 -40.637 1.00 82.38 114 ASP A CA 1
ATOM 906 C C . ASP A 1 114 ? 23.036 1.925 -41.172 1.00 82.38 114 ASP A C 1
ATOM 908 O O . ASP A 1 114 ? 23.671 2.123 -42.216 1.00 82.38 114 ASP A O 1
ATOM 912 N N . LEU A 1 115 ? 23.144 0.771 -40.504 1.00 76.56 115 LEU A N 1
ATOM 913 C CA . LEU A 1 115 ? 23.909 -0.377 -40.998 1.00 76.56 115 LEU A CA 1
ATOM 914 C C . LEU A 1 115 ? 23.308 -0.950 -42.289 1.00 76.56 115 LEU A C 1
ATOM 916 O O . LEU A 1 115 ? 24.047 -1.251 -43.218 1.00 76.56 115 LEU A O 1
ATOM 920 N N . GLU A 1 116 ? 21.985 -1.045 -42.405 1.00 69.31 116 GLU A N 1
ATOM 921 C CA . GLU A 1 116 ? 21.307 -1.530 -43.613 1.00 69.31 116 GLU A CA 1
ATOM 922 C C . GLU A 1 116 ? 21.531 -0.580 -44.798 1.00 69.31 116 GLU A C 1
ATOM 924 O O . GLU A 1 116 ? 21.859 -1.024 -45.900 1.00 69.31 116 GLU A O 1
ATOM 929 N N . LYS A 1 117 ? 21.464 0.737 -44.562 1.00 71.44 117 LYS A N 1
ATOM 930 C CA . LYS A 1 117 ? 21.767 1.764 -45.574 1.00 71.44 117 LYS A CA 1
ATOM 931 C C . LYS A 1 117 ? 23.235 1.770 -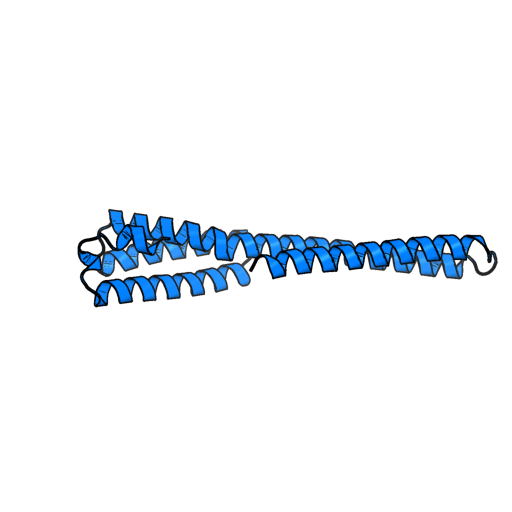46.001 1.00 71.44 117 LYS A C 1
ATOM 933 O O . LYS A 1 117 ? 23.521 2.007 -47.172 1.00 71.44 117 LYS A O 1
ATOM 938 N N . SER A 1 118 ? 24.163 1.514 -45.078 1.00 64.69 118 SER A N 1
ATOM 939 C CA . SER A 1 118 ? 25.597 1.417 -45.391 1.00 64.69 118 SER A CA 1
ATOM 940 C C . SER A 1 118 ? 25.998 0.066 -46.005 1.00 64.69 118 SER A C 1
ATOM 942 O O . SER A 1 118 ? 26.991 0.001 -46.727 1.00 64.69 118 SER A O 1
ATOM 944 N N . GLN A 1 119 ? 25.209 -0.997 -45.803 1.00 52.78 119 GLN A N 1
ATOM 945 C CA . GLN A 1 119 ? 25.451 -2.352 -46.319 1.00 52.78 119 GLN A CA 1
ATOM 946 C C . GLN A 1 119 ? 24.677 -2.704 -47.597 1.00 52.78 119 GLN A C 1
ATOM 948 O O . GLN A 1 119 ? 24.519 -3.888 -47.905 1.00 52.78 119 GLN A O 1
ATOM 953 N N . GLY A 1 120 ? 24.354 -1.722 -48.445 1.00 50.81 120 GLY A N 1
ATOM 954 C CA . GLY A 1 120 ? 24.019 -1.942 -49.862 1.00 50.81 120 GLY A CA 1
ATOM 955 C C . GLY A 1 120 ? 25.104 -2.663 -50.699 1.00 50.81 120 GLY A C 1
ATOM 956 O O . GLY A 1 120 ? 25.082 -2.564 -51.921 1.00 50.81 120 GLY A O 1
ATOM 957 N N . GLY A 1 121 ? 26.052 -3.384 -50.077 1.00 51.94 121 GLY A N 1
ATOM 958 C CA . GLY A 1 121 ? 27.157 -4.092 -50.725 1.00 51.94 121 GLY A CA 1
ATOM 959 C C . GLY A 1 121 ? 27.656 -5.407 -50.091 1.00 51.94 121 GLY A C 1
ATOM 960 O O . GLY A 1 121 ? 28.558 -5.993 -50.680 1.00 51.94 121 GLY A O 1
ATOM 961 N N . ILE A 1 122 ? 27.152 -5.927 -48.952 1.00 55.09 122 ILE A N 1
ATOM 962 C CA . ILE A 1 122 ? 27.739 -7.148 -48.323 1.00 55.09 122 ILE A CA 1
ATOM 963 C C . ILE A 1 122 ? 26.659 -8.092 -47.748 1.00 55.09 122 ILE A C 1
ATOM 965 O O . ILE A 1 122 ? 26.094 -7.851 -46.686 1.00 55.09 122 ILE A O 1
ATOM 969 N N . GLY A 1 123 ? 26.357 -9.187 -48.462 1.00 53.94 123 GLY A N 1
ATOM 970 C CA . GLY A 1 123 ? 25.119 -9.974 -48.297 1.00 53.94 123 GLY A CA 1
ATOM 971 C C . GLY A 1 123 ? 25.135 -11.217 -47.388 1.00 53.94 123 GLY A C 1
ATOM 972 O O . GLY A 1 123 ? 24.090 -11.856 -47.245 1.00 53.94 123 GLY A O 1
ATOM 973 N N . THR A 1 124 ? 26.258 -11.605 -46.777 1.00 56.78 124 THR A N 1
ATOM 974 C CA . THR A 1 124 ? 26.358 -12.876 -46.019 1.00 56.78 124 THR A CA 1
ATOM 975 C C . THR A 1 124 ? 26.500 -12.699 -44.506 1.00 56.78 124 THR A C 1
ATOM 977 O O . THR A 1 124 ? 25.792 -13.378 -43.762 1.00 56.78 124 THR A O 1
ATOM 980 N N . GLU A 1 125 ? 27.302 -11.746 -44.030 1.00 56.41 125 GLU A N 1
ATOM 981 C CA . GLU A 1 125 ? 27.454 -11.459 -42.588 1.00 56.41 125 GLU A CA 1
ATOM 982 C C . GLU A 1 125 ? 26.181 -10.845 -41.973 1.00 56.41 125 GLU A C 1
ATOM 984 O O . GLU A 1 125 ? 25.814 -11.138 -40.833 1.00 56.41 125 GLU A O 1
ATOM 989 N N . TRP A 1 126 ? 25.418 -10.096 -42.777 1.00 56.91 126 TRP A N 1
ATOM 990 C CA . TRP A 1 126 ? 24.151 -9.466 -42.383 1.00 56.91 126 TRP A CA 1
ATOM 991 C C . TRP A 1 126 ? 23.111 -10.468 -41.868 1.00 56.91 126 TRP A C 1
ATOM 993 O O . TRP A 1 126 ? 22.381 -10.201 -40.913 1.00 56.91 126 TRP A O 1
ATOM 1003 N N . ARG A 1 127 ? 23.038 -11.663 -42.470 1.00 57.91 127 ARG A N 1
ATOM 1004 C CA . ARG A 1 127 ? 22.058 -12.685 -42.061 1.00 57.91 127 ARG A CA 1
ATOM 1005 C C . ARG A 1 127 ? 22.368 -13.270 -40.687 1.00 57.91 127 ARG A C 1
ATOM 1007 O O . ARG A 1 127 ? 21.434 -13.569 -39.946 1.00 57.91 127 ARG A O 1
ATOM 1014 N N . GLN A 1 128 ? 23.645 -13.423 -40.339 1.00 58.50 128 GLN A N 1
ATOM 1015 C CA . GLN A 1 128 ? 24.041 -13.935 -39.024 1.00 58.50 128 GLN A CA 1
ATOM 1016 C C . GLN A 1 128 ? 23.769 -12.910 -37.921 1.00 58.50 128 GLN A C 1
ATOM 1018 O O . GLN A 1 128 ? 23.236 -13.281 -36.871 1.00 58.50 128 GLN A O 1
ATOM 1023 N N . LEU A 1 129 ? 24.039 -11.630 -38.194 1.00 60.09 129 LEU A N 1
ATOM 1024 C CA . LEU A 1 129 ? 23.777 -10.536 -37.259 1.00 60.09 129 LEU A CA 1
ATOM 1025 C C . LEU A 1 129 ? 22.270 -10.332 -37.039 1.00 60.09 129 LEU A C 1
ATOM 1027 O O . LEU A 1 129 ? 21.814 -10.261 -35.899 1.00 60.09 129 LEU A O 1
ATOM 1031 N N . ARG A 1 130 ? 21.467 -10.365 -38.114 1.00 58.78 130 ARG A N 1
ATOM 1032 C CA . ARG A 1 130 ? 19.999 -10.275 -38.033 1.00 58.78 130 ARG A CA 1
ATOM 1033 C C . ARG A 1 130 ? 19.387 -11.405 -37.207 1.00 58.78 130 ARG A C 1
ATOM 1035 O O . ARG A 1 130 ? 18.487 -11.161 -36.408 1.00 58.78 130 ARG A O 1
ATOM 1042 N N . ASN A 1 131 ? 19.879 -12.633 -37.374 1.00 62.62 131 ASN A N 1
ATOM 1043 C CA . ASN A 1 131 ? 19.394 -13.768 -36.593 1.00 62.62 131 ASN A CA 1
ATOM 1044 C C . ASN A 1 131 ? 19.753 -13.636 -35.107 1.00 62.62 131 ASN A C 1
ATOM 1046 O O . ASN A 1 131 ? 18.906 -13.940 -34.277 1.00 62.62 131 ASN A O 1
ATOM 1050 N N . HIS A 1 132 ? 20.946 -13.135 -34.763 1.00 64.25 132 HIS A N 1
ATOM 1051 C CA . HIS A 1 132 ? 21.328 -12.897 -33.364 1.00 64.25 132 HIS A CA 1
ATOM 1052 C C . HIS A 1 132 ? 20.483 -11.804 -32.703 1.00 64.25 132 HIS A C 1
ATOM 1054 O O . HIS A 1 132 ? 20.016 -11.987 -31.580 1.00 64.25 132 HIS A O 1
ATOM 1060 N N . VAL A 1 133 ? 20.226 -10.700 -33.408 1.00 66.00 133 VAL A N 1
ATOM 1061 C CA . VAL A 1 133 ? 19.383 -9.607 -32.901 1.00 66.00 133 VAL A CA 1
ATOM 1062 C C . VAL A 1 133 ? 17.939 -10.066 -32.692 1.00 66.00 133 VAL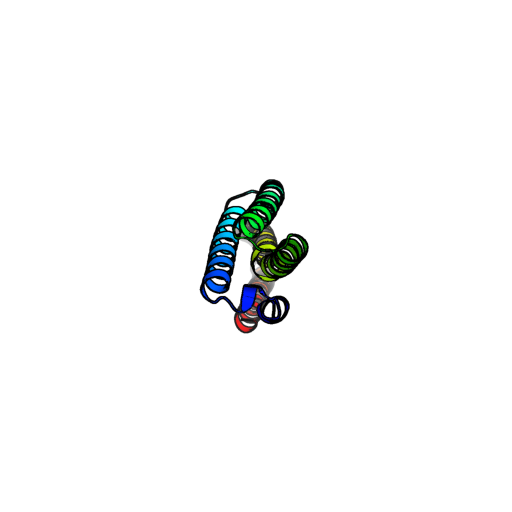 A C 1
ATOM 1064 O O . VAL A 1 133 ? 17.355 -9.795 -31.645 1.00 66.00 133 VAL A O 1
ATOM 1067 N N . LEU A 1 134 ? 17.363 -10.809 -33.644 1.00 65.19 134 LEU A N 1
ATOM 1068 C CA . LEU A 1 134 ? 16.012 -11.362 -33.499 1.00 65.19 134 LEU A CA 1
ATOM 1069 C C . LEU A 1 134 ? 15.922 -12.364 -32.342 1.00 65.19 134 LEU A C 1
ATOM 1071 O O . LEU A 1 134 ? 14.932 -12.362 -31.612 1.00 65.19 134 LEU A O 1
ATOM 1075 N N . PHE A 1 135 ? 16.961 -13.176 -32.132 1.00 65.00 135 PHE A N 1
ATOM 1076 C CA . PHE A 1 135 ? 17.022 -14.096 -30.997 1.00 65.00 135 PHE A CA 1
ATOM 1077 C C . PHE A 1 135 ? 17.091 -13.350 -29.659 1.00 65.00 135 PHE A C 1
ATOM 1079 O O . PHE A 1 135 ? 16.392 -13.718 -28.718 1.00 65.00 135 PHE A O 1
ATOM 1086 N N . ALA A 1 136 ? 17.877 -12.271 -29.580 1.00 66.00 136 ALA A N 1
ATOM 1087 C CA . ALA A 1 136 ? 17.971 -11.431 -28.389 1.00 66.00 136 ALA A CA 1
ATOM 1088 C C . ALA A 1 136 ? 16.644 -10.713 -28.078 1.00 66.00 136 ALA A C 1
ATOM 1090 O O . ALA A 1 136 ? 16.217 -10.689 -26.925 1.00 66.00 136 ALA A O 1
ATOM 1091 N N . LEU A 1 137 ? 15.944 -10.211 -29.101 1.00 64.38 137 LEU A N 1
ATOM 1092 C CA . LEU A 1 137 ? 14.609 -9.614 -28.963 1.00 64.38 137 LEU A CA 1
ATOM 1093 C C . LEU A 1 137 ? 13.557 -10.635 -28.505 1.00 64.38 137 LEU A C 1
ATOM 1095 O O . LEU A 1 137 ? 12.747 -10.333 -27.625 1.00 64.38 137 LEU A O 1
ATOM 1099 N N . MET A 1 138 ? 13.578 -11.855 -29.052 1.00 63.12 138 MET A N 1
ATOM 1100 C CA . MET A 1 138 ? 12.677 -12.927 -28.612 1.00 63.12 138 MET A CA 1
ATOM 1101 C C . MET A 1 138 ? 12.983 -13.396 -27.186 1.00 63.12 138 MET A C 1
ATOM 1103 O O . MET A 1 138 ? 12.059 -13.626 -26.411 1.00 63.12 138 MET A O 1
ATOM 1107 N N . LEU A 1 139 ? 14.257 -13.484 -26.798 1.00 69.12 139 LEU A N 1
ATOM 1108 C CA . LEU A 1 139 ? 14.646 -13.821 -25.425 1.00 69.12 139 LEU A CA 1
ATOM 1109 C C . LEU A 1 139 ? 14.256 -12.720 -24.434 1.00 69.12 139 LEU A C 1
ATOM 1111 O O . LEU A 1 139 ? 13.729 -13.025 -23.366 1.00 69.12 139 LEU A O 1
ATOM 1115 N N . GLY A 1 140 ? 14.452 -11.450 -24.796 1.00 65.56 140 GLY A N 1
ATOM 1116 C CA . GLY A 1 140 ? 14.045 -10.310 -23.976 1.00 65.56 140 GLY A CA 1
ATOM 1117 C C . GLY A 1 140 ? 12.531 -10.262 -23.760 1.00 65.56 140 GLY A C 1
ATOM 1118 O O . GLY A 1 140 ? 12.073 -10.118 -22.628 1.00 65.56 140 GLY A O 1
ATOM 1119 N N . THR A 1 141 ? 11.744 -10.465 -24.819 1.00 65.31 141 THR A N 1
ATOM 1120 C CA . THR A 1 141 ? 10.271 -10.492 -24.734 1.00 65.31 141 THR A CA 1
ATOM 1121 C C . THR A 1 141 ? 9.742 -11.729 -24.002 1.00 65.31 141 THR A C 1
ATOM 1123 O O . THR A 1 141 ? 8.820 -11.605 -23.194 1.00 65.31 141 THR A O 1
ATOM 1126 N N . ALA A 1 142 ? 10.355 -12.902 -24.188 1.00 63.38 142 ALA A N 1
ATOM 1127 C CA . ALA A 1 142 ? 10.008 -14.113 -23.446 1.00 63.38 142 ALA A CA 1
ATOM 1128 C C . ALA A 1 142 ? 10.320 -13.989 -21.946 1.00 63.38 142 ALA A C 1
ATOM 1130 O O . ALA A 1 142 ? 9.496 -14.377 -21.118 1.00 63.38 142 ALA A O 1
ATOM 1131 N N . ALA A 1 143 ? 11.461 -13.399 -21.576 1.00 65.69 143 ALA A N 1
ATOM 1132 C CA . ALA A 1 143 ? 11.811 -13.142 -20.179 1.00 65.69 143 ALA A CA 1
ATOM 1133 C C . ALA A 1 143 ? 10.830 -12.161 -19.514 1.00 65.69 143 ALA A C 1
ATOM 1135 O O . ALA A 1 143 ? 10.447 -12.353 -18.359 1.00 65.69 143 ALA A O 1
ATOM 1136 N N . LEU A 1 144 ? 10.366 -11.153 -20.258 1.00 63.50 144 LEU A N 1
ATOM 1137 C CA . LEU A 1 144 ? 9.365 -10.191 -19.796 1.00 63.50 144 LEU A CA 1
ATOM 1138 C C . LEU A 1 144 ? 7.994 -10.848 -19.584 1.00 63.50 144 LEU A C 1
ATOM 1140 O O . LEU A 1 144 ? 7.353 -10.617 -18.559 1.00 63.50 144 LEU A O 1
ATOM 1144 N N . ALA A 1 145 ? 7.575 -11.719 -20.506 1.00 66.38 145 ALA A N 1
ATOM 1145 C CA . ALA A 1 145 ? 6.347 -12.500 -20.376 1.00 66.38 145 ALA A CA 1
ATOM 1146 C C . ALA A 1 145 ? 6.401 -13.458 -19.174 1.00 66.38 145 ALA A C 1
ATOM 1148 O O . ALA A 1 145 ? 5.418 -13.589 -18.444 1.00 66.38 145 ALA A O 1
ATOM 1149 N N . LEU A 1 146 ? 7.556 -14.080 -18.919 1.00 65.38 146 LEU A N 1
ATOM 1150 C CA . LEU A 1 146 ? 7.754 -14.971 -17.774 1.00 65.38 146 LEU A CA 1
ATOM 1151 C C . LEU A 1 146 ? 7.748 -14.204 -16.444 1.00 65.38 146 LEU A C 1
ATOM 1153 O O . LEU A 1 146 ? 7.129 -14.650 -15.480 1.00 65.38 146 LEU A O 1
ATOM 1157 N N . ALA A 1 147 ? 8.376 -13.026 -16.397 1.00 64.12 147 ALA A N 1
ATOM 1158 C CA . ALA A 1 147 ? 8.339 -12.148 -15.230 1.00 64.12 147 ALA A CA 1
ATOM 1159 C C . ALA A 1 147 ? 6.905 -11.683 -14.918 1.00 64.12 147 ALA A C 1
ATOM 1161 O O . ALA A 1 147 ? 6.478 -11.729 -13.764 1.00 64.12 147 ALA A O 1
ATOM 1162 N N . LEU A 1 148 ? 6.128 -11.321 -15.945 1.00 67.12 148 LEU A N 1
ATOM 1163 C CA . LEU A 1 148 ? 4.707 -10.986 -15.814 1.00 67.12 148 LEU A CA 1
ATOM 1164 C C . LEU A 1 148 ? 3.865 -12.177 -15.340 1.00 67.12 148 LEU A C 1
ATOM 1166 O O . LEU A 1 148 ? 3.023 -12.015 -14.456 1.00 67.12 148 LEU A O 1
ATOM 1170 N N . ALA A 1 149 ? 4.114 -13.376 -15.870 1.00 67.00 149 ALA A N 1
ATOM 1171 C CA . ALA A 1 149 ? 3.423 -14.593 -15.451 1.00 67.00 149 ALA A CA 1
ATOM 1172 C C . ALA A 1 149 ? 3.708 -14.942 -13.980 1.00 67.00 149 ALA A C 1
ATOM 1174 O O . ALA A 1 149 ? 2.783 -15.277 -13.244 1.00 67.00 149 ALA A O 1
ATOM 1175 N N . ILE A 1 150 ? 4.957 -14.801 -13.521 1.00 70.69 150 ILE A N 1
ATOM 1176 C CA . ILE A 1 150 ? 5.345 -15.028 -12.118 1.00 70.69 150 ILE A CA 1
ATOM 1177 C C . ILE A 1 150 ? 4.647 -14.034 -11.179 1.00 70.69 150 ILE A C 1
ATOM 1179 O O . ILE A 1 150 ? 4.209 -14.415 -10.093 1.00 70.69 150 ILE A O 1
ATOM 1183 N N . VAL A 1 151 ? 4.515 -12.771 -11.589 1.00 66.44 151 VAL A N 1
ATOM 1184 C CA . VAL A 1 151 ? 3.805 -11.744 -10.812 1.00 66.44 151 VAL A CA 1
ATOM 1185 C C . VAL A 1 151 ? 2.297 -12.024 -10.753 1.00 66.44 151 VAL A C 1
ATOM 1187 O O . VAL A 1 151 ? 1.682 -11.825 -9.707 1.00 66.44 151 VAL A O 1
ATOM 1190 N N . LEU A 1 152 ? 1.699 -12.527 -11.838 1.00 66.25 152 LEU A N 1
ATOM 1191 C CA . LEU A 1 152 ? 0.271 -12.864 -11.902 1.00 66.25 152 LEU A CA 1
ATOM 1192 C C . LEU A 1 152 ? -0.089 -14.155 -11.145 1.00 66.25 152 LEU A C 1
ATOM 1194 O O . LEU A 1 152 ? -1.152 -14.204 -10.536 1.00 66.25 152 LEU A O 1
ATOM 1198 N N . LEU A 1 153 ? 0.787 -15.166 -11.138 1.00 62.38 153 LEU A N 1
ATOM 1199 C CA . LEU A 1 153 ? 0.599 -16.442 -10.422 1.00 62.38 153 LEU A CA 1
ATOM 1200 C C . LEU A 1 153 ? 0.837 -16.354 -8.905 1.00 62.38 153 LEU A C 1
ATOM 1202 O O . LEU A 1 153 ? 0.503 -17.285 -8.178 1.00 62.38 153 LEU A O 1
ATOM 1206 N N . ARG A 1 154 ? 1.438 -15.260 -8.416 1.00 53.25 154 ARG A N 1
ATOM 1207 C CA . ARG A 1 154 ? 1.635 -14.988 -6.980 1.00 53.25 154 ARG A CA 1
ATOM 1208 C C . ARG A 1 154 ? 0.449 -14.274 -6.307 1.00 53.25 154 ARG A C 1
ATOM 1210 O O . ARG A 1 154 ? 0.553 -13.964 -5.120 1.00 53.25 154 ARG A O 1
ATOM 1217 N N . ARG A 1 155 ? -0.633 -13.994 -7.042 1.00 45.06 155 ARG A N 1
ATOM 1218 C CA . ARG A 1 155 ? -1.924 -13.528 -6.502 1.00 45.06 155 ARG A CA 1
ATOM 1219 C C . ARG A 1 155 ? -2.820 -14.702 -6.137 1.00 45.06 155 ARG A C 1
ATOM 1221 O O . ARG A 1 155 ? -3.575 -14.537 -5.156 1.00 45.06 155 ARG A O 1
#

Sequence (155 aa):
MARKLWARAPWAKDPAKVDTVQMRIALLVDQVAQTSRNASPETADAQVSQLFDRFEKQLQTDGIPSDQALQIKESVRGQIRSTIQLPLEDVRLVKARLEIVEAENLEMKRRLDDLEKSQGGIGTEWRQLRNHVLFALMLGTAALALALAIVLLRR

pLDDT: mean 80.63, std 13.77, range [44.44, 96.81]

Secondary structure (DSSP, 8-state):
-THHHHTTSGGGG-HHHHHHHHHHHHHHHHHHHHHHHHS-HHHHHHHHHHHHHHHHHHHHHTT--HHHHHHHHHHHHHHHIIIIIHHHHHHHHHHHHHHHHHHHHHHHHHHHHHHHHHTTT--SHHHHHHHHHHHHHHHHHHHHHHHHHHHHHT-

Radius of gyration: 25.97 Å; chains: 1; bounding box: 49×30×76 Å